Protein AF-A0A7G8E2G4-F1 (afdb_monomer_lite)

Secondary structure (DSSP, 8-state):
-------------------------EEEEEEETTEEEEEEE-HHHHHHHHHHHHHTTPEEE-

pLDDT: mean 77.29, std 20.96, range [43.28, 96.31]

Radius of gyration: 23.22 Å; chains: 1; bounding box: 69×20×41 Å

Sequence (62 aa):
MASDALKSHASFRQQRFGSTAHADLVAVQFWMNGCTQVAHISPAGLRRYRQELLATGAVLLT

Foldseek 3Di:
DDDPPD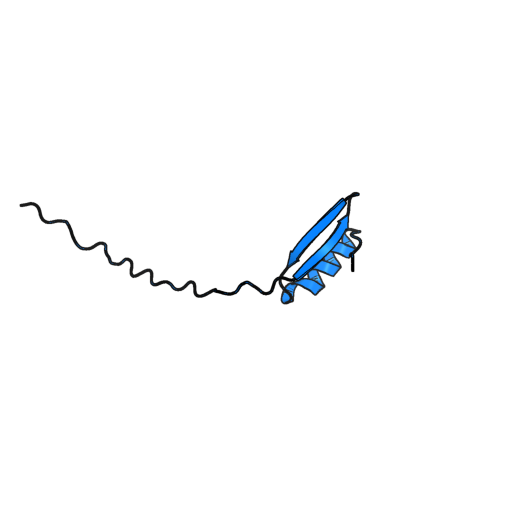DPPVPVVPDPPPDPPPQPWDWWWKDDPRDIDIDTHHPVCVVVVVVVCVVRVIGTDD

Structure (mmCIF, N/CA/C/O backbone):
data_AF-A0A7G8E2G4-F1
#
_entry.id   AF-A0A7G8E2G4-F1
#
loop_
_atom_site.group_PDB
_atom_site.id
_atom_site.type_symbol
_atom_site.label_atom_id
_atom_site.label_alt_id
_atom_site.label_comp_id
_atom_site.label_asym_id
_atom_site.label_entity_id
_atom_site.label_seq_id
_atom_site.pdbx_PDB_ins_code
_atom_site.Cartn_x
_atom_site.Cartn_y
_atom_site.Cartn_z
_atom_site.occupancy
_atom_site.B_iso_or_equiv
_atom_site.auth_seq_id
_atom_site.auth_comp_id
_atom_site.auth_asym_id
_atom_site.auth_atom_id
_atom_site.pdbx_PDB_model_num
ATOM 1 N N . MET A 1 1 ? 60.923 10.484 -31.614 1.00 43.28 1 MET A N 1
ATOM 2 C CA . MET A 1 1 ? 60.239 9.317 -31.017 1.00 43.28 1 MET A CA 1
ATOM 3 C C . MET A 1 1 ? 59.148 9.830 -30.091 1.00 43.28 1 MET A C 1
ATOM 5 O O . MET A 1 1 ? 59.454 10.220 -28.977 1.00 43.28 1 MET A O 1
ATOM 9 N N . ALA A 1 2 ? 57.915 9.934 -30.583 1.00 44.47 2 ALA A N 1
ATOM 10 C CA . ALA A 1 2 ? 56.733 10.252 -29.780 1.00 44.47 2 ALA A CA 1
ATOM 11 C C . ALA A 1 2 ? 55.503 9.830 -30.593 1.00 44.47 2 ALA A C 1
ATOM 13 O O . ALA A 1 2 ? 55.041 10.557 -31.469 1.00 44.47 2 ALA A O 1
ATOM 14 N N . SER A 1 3 ? 55.038 8.603 -30.397 1.00 47.16 3 SER A N 1
ATOM 15 C CA . SER A 1 3 ? 53.799 8.109 -31.002 1.00 47.16 3 SER A CA 1
ATOM 16 C C . SER A 1 3 ? 53.201 7.069 -30.072 1.00 47.16 3 SER A C 1
ATOM 18 O O . SER A 1 3 ? 53.310 5.877 -30.314 1.00 47.16 3 SER A O 1
ATOM 20 N N . ASP A 1 4 ? 52.595 7.551 -28.990 1.00 50.44 4 ASP A N 1
ATOM 21 C CA . ASP A 1 4 ? 51.737 6.748 -28.113 1.00 50.44 4 ASP A CA 1
ATOM 22 C C . ASP A 1 4 ? 50.373 7.433 -27.947 1.00 50.44 4 ASP A C 1
ATOM 24 O O . ASP A 1 4 ? 49.817 7.604 -26.867 1.00 50.44 4 ASP A O 1
ATOM 28 N N . ALA A 1 5 ? 49.833 7.884 -29.078 1.00 53.62 5 ALA A N 1
ATOM 29 C CA . ALA A 1 5 ? 48.443 8.271 -29.204 1.00 53.62 5 ALA A CA 1
ATOM 30 C C . ALA A 1 5 ? 47.822 7.347 -30.246 1.00 53.62 5 ALA A C 1
ATOM 32 O O . ALA A 1 5 ? 48.128 7.470 -31.425 1.00 53.62 5 ALA A O 1
ATOM 33 N N . LEU A 1 6 ? 47.000 6.415 -29.765 1.00 55.72 6 LEU A N 1
ATOM 34 C CA . LEU A 1 6 ? 45.977 5.608 -30.446 1.00 55.72 6 LEU A CA 1
ATOM 35 C C . LEU A 1 6 ? 46.112 4.138 -30.046 1.00 55.72 6 LEU A C 1
ATOM 37 O O . LEU A 1 6 ? 46.698 3.339 -30.768 1.00 55.72 6 LEU A O 1
ATOM 41 N N . LYS A 1 7 ? 45.483 3.774 -28.926 1.00 46.53 7 LYS A N 1
ATOM 42 C CA . LYS A 1 7 ? 44.690 2.535 -28.791 1.00 46.53 7 LYS A CA 1
ATOM 43 C C . LYS A 1 7 ? 44.042 2.464 -27.406 1.00 46.53 7 LYS A C 1
ATOM 45 O O . LYS A 1 7 ? 44.238 1.534 -26.643 1.00 46.53 7 LYS A O 1
ATOM 50 N N . SER A 1 8 ? 43.206 3.450 -27.095 1.00 43.31 8 SER A N 1
ATOM 51 C CA . SER A 1 8 ? 42.199 3.307 -26.034 1.00 43.31 8 SER A CA 1
ATOM 52 C C . SER A 1 8 ? 40.835 3.776 -26.537 1.00 43.31 8 SER A C 1
ATOM 54 O O . SER A 1 8 ? 40.117 4.536 -25.906 1.00 43.31 8 SER A O 1
ATOM 56 N N . HIS A 1 9 ? 40.498 3.350 -27.754 1.00 48.62 9 HIS A N 1
ATOM 57 C CA . HIS A 1 9 ? 39.139 3.432 -28.293 1.00 48.62 9 HIS A CA 1
ATOM 58 C C . HIS A 1 9 ? 38.497 2.045 -28.372 1.00 48.62 9 HIS A C 1
ATOM 60 O O . HIS A 1 9 ? 37.528 1.826 -29.089 1.00 48.62 9 HIS A O 1
ATOM 66 N N . ALA A 1 10 ? 38.975 1.118 -27.539 1.00 48.34 10 ALA A N 1
ATOM 67 C CA . ALA A 1 10 ? 38.184 -0.019 -27.098 1.00 48.34 10 ALA A CA 1
ATOM 68 C C . ALA A 1 10 ? 37.182 0.428 -26.017 1.00 48.34 10 ALA A C 1
ATOM 70 O O . ALA A 1 10 ? 36.979 -0.250 -25.014 1.00 48.34 10 ALA A O 1
ATOM 71 N N . SER A 1 11 ? 36.455 1.521 -26.270 1.00 46.53 11 SER A N 1
ATOM 72 C CA . SER A 1 11 ? 35.131 1.759 -25.684 1.00 46.53 11 SER A CA 1
ATOM 73 C C . SER A 1 11 ? 34.123 0.831 -26.368 1.00 46.53 11 SER A C 1
ATOM 75 O O . SER A 1 11 ? 33.033 1.214 -26.768 1.00 46.53 11 SER A O 1
ATOM 77 N N . PHE A 1 12 ? 34.507 -0.441 -26.475 1.00 47.34 12 PHE A N 1
ATOM 78 C CA . PHE A 1 12 ? 33.672 -1.588 -26.779 1.00 47.34 12 PHE A CA 1
ATOM 79 C C . PHE A 1 12 ? 32.919 -2.022 -25.509 1.00 47.34 12 PHE A C 1
ATOM 81 O O . PHE A 1 12 ? 32.456 -3.149 -25.390 1.00 47.34 12 PHE A O 1
ATOM 88 N N . ARG A 1 13 ? 32.711 -1.095 -24.561 1.00 47.38 13 ARG A N 1
ATOM 89 C CA . ARG A 1 13 ? 31.487 -1.066 -23.761 1.00 47.38 13 ARG A CA 1
ATOM 90 C C . ARG A 1 13 ? 30.359 -0.619 -24.688 1.00 47.38 13 ARG A C 1
ATOM 92 O O . ARG A 1 13 ? 29.786 0.458 -24.552 1.00 47.38 13 ARG A O 1
ATOM 99 N N . GLN A 1 14 ? 30.062 -1.484 -25.655 1.00 53.31 14 GLN A N 1
ATOM 100 C CA . GLN A 1 14 ? 28.756 -1.574 -26.273 1.00 53.31 14 GLN A CA 1
ATOM 101 C C . GLN A 1 14 ? 27.742 -1.548 -25.129 1.00 53.31 14 GLN A C 1
ATOM 103 O O . GLN A 1 14 ? 27.619 -2.513 -24.379 1.00 53.31 14 GLN A O 1
ATOM 108 N N . GLN A 1 15 ? 27.148 -0.379 -24.894 1.00 52.19 15 GLN A N 1
ATOM 109 C CA . GLN A 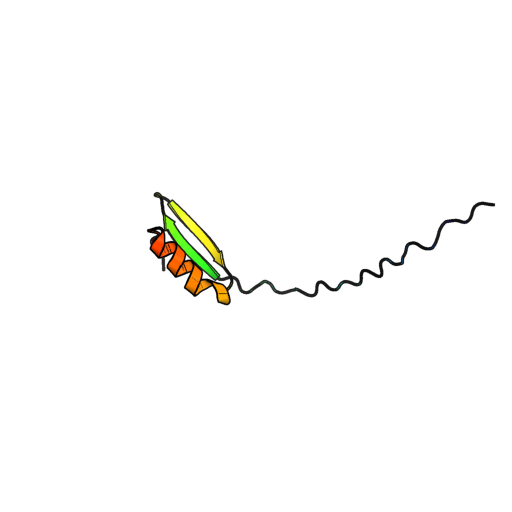1 15 ? 25.720 -0.134 -25.080 1.00 52.19 15 GLN A CA 1
ATOM 110 C C . GLN A 1 15 ? 24.841 -1.395 -24.985 1.00 52.19 15 GLN A C 1
ATOM 112 O O . GLN A 1 15 ? 24.036 -1.695 -25.858 1.00 52.19 15 GLN A O 1
ATOM 117 N N . ARG A 1 16 ? 24.996 -2.149 -23.897 1.00 55.84 16 ARG A N 1
ATOM 118 C CA . ARG A 1 16 ? 24.091 -3.206 -23.448 1.00 55.84 16 ARG A CA 1
ATOM 119 C C . ARG A 1 16 ? 23.559 -2.835 -22.073 1.00 55.84 16 ARG A C 1
ATOM 121 O O . ARG A 1 16 ? 23.662 -3.583 -21.116 1.00 55.84 16 ARG A O 1
ATOM 128 N N . PHE A 1 17 ? 22.965 -1.656 -22.003 1.00 52.25 17 PHE A N 1
ATOM 129 C CA . PHE A 1 17 ? 21.792 -1.473 -21.167 1.00 52.25 17 PHE A CA 1
ATOM 130 C C . PHE A 1 17 ? 20.671 -1.052 -22.101 1.00 52.25 17 PHE A C 1
ATOM 132 O O . PHE A 1 17 ? 20.225 0.089 -22.127 1.00 52.25 17 PHE A O 1
ATOM 139 N N . GLY A 1 18 ? 20.254 -2.015 -22.927 1.00 53.34 18 GLY A N 1
ATOM 140 C CA . GLY A 1 18 ? 18.882 -2.024 -23.389 1.00 53.34 18 GLY A CA 1
ATOM 141 C C . GLY A 1 18 ? 18.011 -2.115 -22.146 1.00 53.34 18 GLY A C 1
ATOM 142 O O . GLY A 1 18 ? 17.881 -3.178 -21.554 1.00 53.34 18 GLY A O 1
ATOM 143 N N . SER A 1 19 ? 17.499 -0.979 -21.705 1.00 52.22 19 SER A N 1
ATOM 144 C CA . SER A 1 19 ? 16.284 -0.927 -20.915 1.00 52.22 19 SER A CA 1
ATOM 145 C C . SER A 1 19 ? 15.687 0.459 -21.078 1.00 52.22 19 SER A C 1
ATOM 147 O O . SER A 1 19 ? 15.619 1.264 -20.159 1.00 52.22 19 SER A O 1
ATOM 149 N N . THR A 1 20 ? 15.182 0.714 -22.280 1.00 49.69 20 THR A N 1
ATOM 150 C CA . THR A 1 20 ? 13.996 1.551 -22.482 1.00 49.69 20 THR A CA 1
ATOM 151 C C . THR A 1 20 ? 12.750 0.878 -21.882 1.00 49.69 20 THR A C 1
ATOM 153 O O . THR A 1 20 ? 11.653 1.011 -22.411 1.00 49.69 20 THR A O 1
ATOM 156 N N . ALA A 1 21 ? 12.880 0.144 -20.773 1.00 53.09 21 ALA A N 1
ATOM 157 C CA . ALA A 1 21 ? 11.763 -0.050 -19.882 1.00 53.09 21 ALA A CA 1
ATOM 158 C C . ALA A 1 21 ? 11.682 1.244 -19.074 1.00 53.09 21 ALA A C 1
ATOM 160 O O . ALA A 1 21 ? 12.305 1.381 -18.022 1.00 53.09 21 ALA A O 1
ATOM 161 N N . HIS A 1 22 ? 10.873 2.194 -19.543 1.00 53.47 22 HIS A N 1
ATOM 162 C CA . HIS A 1 22 ? 9.981 2.831 -18.584 1.00 53.47 22 HIS A CA 1
ATOM 163 C C . HIS A 1 22 ? 9.295 1.664 -17.881 1.00 53.47 22 HIS A C 1
ATOM 165 O O . HIS A 1 22 ? 8.395 1.048 -18.445 1.00 53.47 22 HIS A O 1
ATOM 171 N N . ALA A 1 23 ? 9.877 1.227 -16.761 1.00 63.62 23 ALA A N 1
ATOM 172 C CA . ALA A 1 23 ? 9.340 0.137 -15.985 1.00 63.62 23 ALA A CA 1
ATOM 173 C C . ALA A 1 23 ? 7.893 0.536 -15.737 1.00 63.62 23 ALA A C 1
ATOM 175 O O . ALA A 1 23 ? 7.646 1.655 -15.290 1.00 63.62 23 ALA A O 1
ATOM 176 N N . ASP A 1 24 ? 6.959 -0.313 -16.151 1.00 83.81 24 ASP A N 1
ATOM 177 C CA . ASP A 1 24 ? 5.552 -0.126 -15.843 1.00 83.81 24 ASP A CA 1
ATOM 178 C C . ASP A 1 24 ? 5.496 0.042 -14.321 1.00 83.81 24 ASP A C 1
ATOM 180 O O . ASP A 1 24 ? 5.865 -0.868 -13.581 1.00 83.81 24 ASP A O 1
ATOM 184 N N . LEU A 1 25 ? 5.258 1.264 -13.855 1.00 88.12 25 LEU A N 1
ATOM 185 C CA . LEU A 1 25 ? 5.262 1.627 -12.448 1.00 88.12 25 LEU A CA 1
ATOM 186 C C . LEU A 1 25 ? 3.875 2.166 -12.157 1.00 88.12 25 LEU A C 1
ATOM 188 O O . LEU A 1 25 ? 3.386 3.078 -12.820 1.00 88.12 25 LEU A O 1
ATOM 192 N N . VAL A 1 26 ? 3.252 1.599 -11.137 1.00 90.94 26 VAL A N 1
ATOM 193 C CA . VAL A 1 26 ? 1.928 1.982 -10.674 1.00 90.94 26 VAL A CA 1
ATOM 194 C C . VAL A 1 26 ? 2.094 2.936 -9.503 1.00 90.94 26 VAL A C 1
ATOM 196 O O . VAL A 1 26 ? 2.831 2.647 -8.557 1.00 90.94 26 VAL A O 1
ATOM 199 N N . ALA A 1 27 ? 1.391 4.064 -9.559 1.00 93.06 27 ALA A 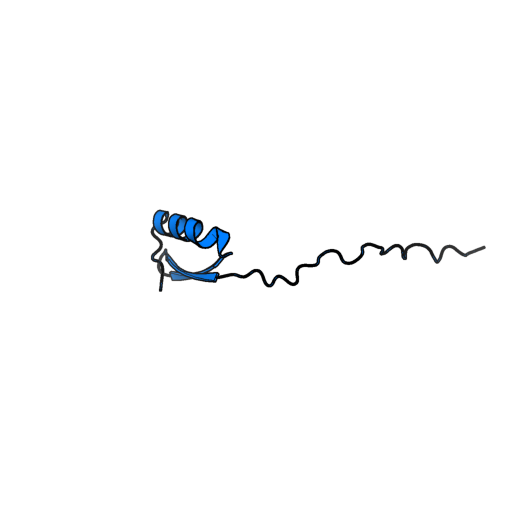N 1
ATOM 200 C CA . ALA A 1 27 ? 1.272 4.971 -8.431 1.00 93.06 27 ALA A CA 1
ATOM 201 C C . ALA A 1 27 ? 0.298 4.396 -7.394 1.00 93.06 27 ALA A C 1
ATOM 203 O O . ALA A 1 27 ? -0.848 4.071 -7.704 1.00 93.06 27 ALA A O 1
ATO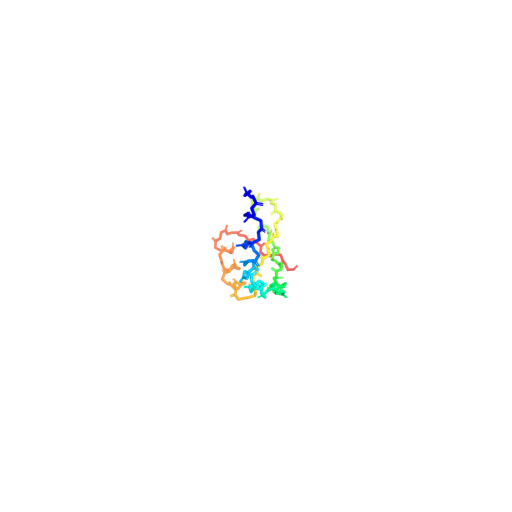M 204 N N . VAL A 1 28 ? 0.756 4.284 -6.152 1.00 93.19 28 VAL A N 1
ATOM 205 C CA . VAL A 1 28 ? -0.059 3.935 -4.989 1.00 93.19 28 VAL A CA 1
ATOM 206 C C . VAL A 1 28 ? -0.097 5.144 -4.079 1.00 93.19 28 VAL A C 1
ATOM 208 O O . VAL A 1 28 ? 0.929 5.540 -3.528 1.00 93.19 28 VAL A O 1
ATOM 211 N N . GLN A 1 29 ? -1.284 5.722 -3.930 1.00 96.06 29 GLN A N 1
ATOM 212 C CA . GLN A 1 29 ? -1.531 6.800 -2.986 1.00 96.06 29 GLN A CA 1
ATOM 213 C C . GLN A 1 29 ? -2.020 6.211 -1.665 1.00 96.06 29 GLN A C 1
ATOM 215 O O . GLN A 1 29 ? -2.846 5.294 -1.646 1.00 96.06 29 GLN A O 1
ATOM 220 N N . PHE A 1 30 ? -1.502 6.716 -0.553 1.00 96.12 30 PHE A N 1
ATOM 221 C CA . PHE A 1 30 ? -1.909 6.277 0.775 1.00 96.12 30 PHE A CA 1
ATOM 222 C C . PHE A 1 30 ? -1.777 7.406 1.793 1.00 96.12 30 PHE A C 1
ATOM 224 O O . PHE A 1 30 ? -0.984 8.329 1.622 1.00 96.12 30 PHE A O 1
ATOM 231 N N . TRP A 1 31 ? -2.555 7.324 2.866 1.00 96.25 31 TRP A N 1
ATOM 232 C CA . TRP A 1 31 ? -2.443 8.206 4.018 1.00 96.25 31 TRP A CA 1
ATOM 233 C C . TRP A 1 31 ? -1.800 7.459 5.182 1.00 96.25 31 TRP A C 1
ATOM 235 O O . TRP A 1 31 ? -2.199 6.341 5.515 1.00 96.25 31 TRP A O 1
ATOM 245 N N . MET A 1 32 ? -0.788 8.068 5.790 1.00 95.50 32 MET A N 1
ATOM 246 C CA . MET A 1 32 ? -0.093 7.534 6.960 1.00 95.50 32 MET A CA 1
ATOM 247 C C . MET A 1 32 ? 0.507 8.700 7.746 1.00 95.50 32 MET A C 1
ATOM 249 O O . MET A 1 32 ? 0.974 9.66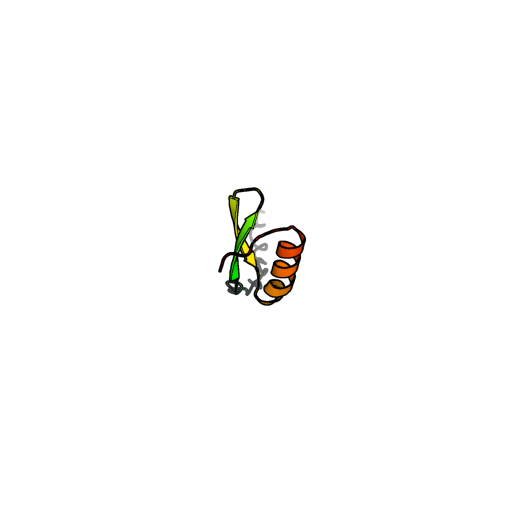7 7.150 1.00 95.50 32 MET A O 1
ATOM 253 N N . ASN A 1 33 ? 0.518 8.616 9.079 1.00 93.06 33 ASN A N 1
ATOM 254 C CA . ASN A 1 33 ? 1.132 9.623 9.958 1.00 93.06 33 ASN A CA 1
ATOM 255 C C . ASN A 1 33 ? 0.615 11.060 9.744 1.00 93.06 33 ASN A C 1
ATOM 257 O O . ASN A 1 33 ? 1.363 12.022 9.902 1.00 93.06 33 ASN A O 1
ATOM 261 N N . GLY A 1 34 ? -0.657 11.226 9.373 1.00 94.62 34 GLY A N 1
ATOM 262 C CA . GLY A 1 34 ? -1.244 12.553 9.171 1.00 94.62 34 GLY A CA 1
ATOM 263 C C . GLY A 1 34 ? -1.043 13.151 7.776 1.00 94.62 34 GLY A C 1
ATOM 264 O O . GLY A 1 34 ? -1.595 14.216 7.510 1.00 94.62 34 GLY A O 1
ATOM 265 N N . CYS A 1 35 ? -0.319 12.489 6.868 1.00 94.44 35 CYS A N 1
ATOM 266 C CA . CYS A 1 35 ? -0.032 13.012 5.532 1.00 94.44 35 CYS A CA 1
ATOM 267 C C . CYS A 1 35 ? -0.349 12.022 4.403 1.00 94.44 35 CYS A C 1
ATOM 269 O O . CYS A 1 35 ? -0.330 10.802 4.575 1.00 94.44 35 CYS A O 1
ATOM 271 N N . THR A 1 36 ? -0.639 12.578 3.225 1.00 96.25 36 THR A N 1
ATOM 272 C CA . THR A 1 36 ? -0.798 11.820 1.980 1.00 96.25 36 THR A CA 1
ATOM 273 C C . THR A 1 36 ? 0.564 11.596 1.338 1.00 96.25 36 THR A C 1
ATOM 275 O O . THR A 1 36 ? 1.353 12.530 1.196 1.00 96.25 36 THR A O 1
ATOM 278 N N . GLN A 1 37 ? 0.828 10.360 0.933 1.00 95.25 37 GLN A N 1
ATOM 279 C CA . GLN A 1 37 ? 2.064 9.926 0.298 1.00 95.25 37 GLN A CA 1
ATOM 280 C C . GLN A 1 37 ? 1.754 9.172 -0.993 1.00 95.25 37 GLN A C 1
ATOM 282 O O . GLN A 1 37 ? 0.684 8.580 -1.150 1.00 95.25 37 GLN A O 1
ATOM 287 N N . VAL A 1 38 ? 2.710 9.195 -1.921 1.00 94.56 38 VAL A N 1
ATOM 288 C CA . VAL A 1 38 ? 2.624 8.492 -3.202 1.00 94.56 38 VAL A CA 1
ATOM 289 C C . VAL A 1 38 ? 3.891 7.681 -3.393 1.00 94.56 38 VAL A C 1
ATOM 291 O O . VAL A 1 38 ? 4.996 8.209 -3.274 1.00 94.56 38 VAL A O 1
ATOM 294 N N . ALA A 1 39 ? 3.731 6.402 -3.708 1.00 92.44 39 ALA A N 1
ATOM 295 C CA . ALA A 1 39 ? 4.834 5.518 -4.042 1.00 92.44 39 ALA A CA 1
ATOM 296 C C . ALA A 1 39 ? 4.640 4.935 -5.444 1.00 92.44 39 ALA A C 1
ATOM 298 O O . ALA A 1 39 ? 3.520 4.640 -5.854 1.00 92.44 39 ALA A O 1
ATOM 299 N N . HIS A 1 40 ? 5.740 4.768 -6.177 1.00 93.25 40 HIS A N 1
ATOM 300 C CA . HIS A 1 40 ? 5.753 4.157 -7.504 1.00 93.25 40 HIS A CA 1
ATOM 301 C C . HIS A 1 40 ? 6.357 2.760 -7.405 1.00 93.25 40 HIS A C 1
ATOM 303 O O . HIS A 1 40 ? 7.514 2.609 -7.013 1.00 93.25 40 HIS A O 1
ATOM 309 N N . ILE A 1 41 ? 5.571 1.737 -7.732 1.00 92.38 41 ILE A N 1
ATOM 310 C CA . ILE A 1 41 ? 5.943 0.333 -7.533 1.00 92.38 41 ILE A CA 1
ATOM 311 C C . ILE A 1 41 ? 5.666 -0.438 -8.811 1.00 92.38 41 ILE A C 1
ATOM 313 O O . ILE A 1 41 ? 4.695 -0.165 -9.513 1.00 92.38 41 ILE A O 1
ATOM 317 N N . SER A 1 42 ? 6.494 -1.433 -9.109 1.00 91.81 42 SER A N 1
ATOM 318 C CA . SER A 1 42 ? 6.214 -2.334 -10.221 1.00 91.81 42 SER A CA 1
ATOM 319 C C . SER A 1 42 ? 4.899 -3.106 -9.994 1.00 91.81 42 SER A C 1
ATOM 321 O O . SER A 1 42 ? 4.601 -3.504 -8.861 1.00 91.81 42 SER A O 1
ATOM 323 N N . PRO A 1 43 ? 4.123 -3.403 -11.052 1.00 90.19 43 PRO A N 1
ATOM 324 C CA . PRO A 1 43 ? 2.907 -4.204 -10.970 1.00 90.19 43 PRO A CA 1
ATOM 325 C C . PRO A 1 43 ? 3.131 -5.547 -10.270 1.00 90.19 43 PRO A C 1
ATOM 327 O O . PRO A 1 43 ? 2.295 -5.986 -9.482 1.00 90.19 43 PRO A O 1
ATOM 330 N N . ALA A 1 44 ? 4.296 -6.166 -10.493 1.00 92.69 44 ALA A N 1
ATOM 331 C CA . ALA A 1 44 ? 4.677 -7.428 -9.864 1.00 92.69 44 ALA A CA 1
ATOM 332 C C . ALA A 1 44 ? 4.763 -7.334 -8.326 1.00 92.69 44 ALA A C 1
ATOM 334 O O . ALA A 1 44 ? 4.452 -8.301 -7.633 1.00 92.69 44 ALA A O 1
ATOM 335 N N . GLY A 1 45 ? 5.159 -6.175 -7.785 1.00 91.81 45 GLY A N 1
ATOM 336 C CA . GLY A 1 45 ? 5.278 -5.926 -6.344 1.00 91.81 45 GLY A CA 1
ATOM 337 C C . GLY A 1 45 ? 4.034 -5.313 -5.695 1.00 91.81 45 GLY A C 1
ATOM 338 O O . GLY A 1 45 ? 3.940 -5.289 -4.468 1.00 91.81 45 GLY A O 1
ATOM 339 N N . LEU A 1 46 ? 3.060 -4.850 -6.486 1.00 92.38 46 LEU A N 1
ATOM 340 C CA . LEU A 1 46 ? 1.932 -4.041 -6.012 1.00 92.38 46 LEU A CA 1
ATOM 341 C C . LEU A 1 46 ? 1.112 -4.726 -4.912 1.00 92.38 46 LEU A C 1
ATOM 343 O O . LEU A 1 46 ? 0.774 -4.107 -3.904 1.00 92.38 46 LEU A O 1
ATOM 347 N N . ARG A 1 47 ? 0.793 -6.014 -5.088 1.00 94.19 47 ARG A N 1
ATOM 348 C CA . ARG A 1 47 ? -0.029 -6.759 -4.121 1.00 94.19 47 ARG A CA 1
ATOM 349 C C . ARG A 1 47 ? 0.660 -6.861 -2.762 1.00 94.19 47 ARG A C 1
ATOM 351 O O . ARG A 1 47 ? 0.022 -6.614 -1.743 1.00 94.19 47 ARG A O 1
ATOM 358 N N . ARG A 1 48 ? 1.950 -7.204 -2.762 1.00 95.69 48 ARG A N 1
ATOM 359 C CA . ARG A 1 48 ? 2.756 -7.314 -1.544 1.00 95.69 48 ARG A CA 1
ATOM 360 C C . ARG A 1 48 ? 2.895 -5.952 -0.867 1.00 95.69 48 ARG A C 1
ATOM 362 O O . ARG A 1 48 ? 2.638 -5.840 0.324 1.00 95.69 48 ARG A O 1
ATOM 369 N N . TYR A 1 49 ? 3.202 -4.916 -1.642 1.00 95.19 49 TYR A N 1
ATOM 370 C CA . TYR A 1 49 ? 3.355 -3.560 -1.126 1.00 95.19 49 TYR A CA 1
ATOM 371 C C . TYR A 1 49 ? 2.073 -3.031 -0.463 1.00 95.19 49 TYR A C 1
ATOM 373 O O . TYR A 1 49 ? 2.119 -2.466 0.626 1.00 95.19 49 TYR A O 1
ATOM 381 N N . ARG A 1 50 ? 0.899 -3.289 -1.059 1.00 94.06 50 ARG A N 1
ATOM 382 C CA . ARG A 1 50 ? -0.398 -2.951 -0.444 1.00 94.06 50 ARG A CA 1
ATOM 383 C C . ARG A 1 50 ? -0.615 -3.657 0.894 1.00 94.06 50 ARG A C 1
ATOM 385 O O . ARG A 1 50 ? -1.142 -3.046 1.815 1.00 94.06 50 ARG A O 1
ATOM 392 N N . GLN A 1 51 ? -0.224 -4.924 1.009 1.00 96.31 51 GLN A N 1
ATOM 393 C CA . GLN A 1 51 ? -0.340 -5.667 2.267 1.00 96.31 51 GLN A CA 1
ATOM 394 C C . GLN A 1 51 ? 0.593 -5.107 3.344 1.00 96.31 51 GLN A C 1
ATOM 396 O O . GLN A 1 51 ? 0.168 -4.946 4.483 1.00 96.31 51 GLN A O 1
ATOM 401 N N . GLU A 1 52 ? 1.831 -4.767 2.981 1.00 96.19 52 GLU A N 1
ATOM 402 C CA . GLU A 1 52 ? 2.803 -4.144 3.890 1.00 96.19 52 GLU A CA 1
ATOM 403 C C . GLU A 1 52 ? 2.317 -2.768 4.380 1.00 96.19 52 GLU A C 1
ATOM 405 O O . GLU A 1 52 ? 2.402 -2.472 5.574 1.00 96.19 52 GLU A O 1
ATOM 410 N N . LEU A 1 53 ? 1.722 -1.964 3.491 1.00 94.50 53 LEU A N 1
ATOM 411 C CA . LEU A 1 53 ? 1.083 -0.692 3.842 1.00 94.50 53 LEU A CA 1
ATOM 412 C C . LEU A 1 53 ? -0.080 -0.879 4.828 1.00 94.50 53 LEU A C 1
ATOM 414 O O . LEU A 1 53 ? -0.148 -0.196 5.847 1.00 94.50 53 LEU A O 1
ATOM 418 N N . LEU A 1 54 ? -0.976 -1.835 4.578 1.00 93.50 54 LEU A N 1
ATOM 419 C CA . LEU A 1 54 ? -2.084 -2.114 5.498 1.00 93.50 54 LEU A CA 1
ATOM 420 C C . LEU A 1 54 ? -1.584 -2.626 6.859 1.00 93.50 54 LEU A C 1
ATOM 422 O O . LEU A 1 54 ? -2.115 -2.230 7.894 1.00 93.50 54 LEU A O 1
ATOM 426 N N . ALA A 1 55 ? -0.532 -3.450 6.878 1.00 95.69 55 ALA A N 1
ATOM 427 C CA . ALA A 1 55 ? 0.086 -3.937 8.112 1.00 95.69 55 ALA A CA 1
ATOM 428 C C . ALA A 1 55 ? 0.742 -2.819 8.945 1.00 95.69 55 ALA A C 1
ATOM 430 O O . ALA A 1 55 ? 0.849 -2.945 10.162 1.00 95.69 55 ALA A O 1
ATOM 431 N N . THR A 1 56 ? 1.150 -1.719 8.305 1.00 93.25 56 THR A N 1
ATOM 432 C CA . THR A 1 56 ? 1.688 -0.517 8.968 1.00 93.25 56 THR A CA 1
ATOM 433 C C . THR A 1 56 ? 0.607 0.499 9.356 1.00 93.25 56 THR A C 1
ATOM 435 O O . THR A 1 56 ? 0.929 1.556 9.894 1.00 93.25 56 THR A O 1
ATOM 438 N N . GLY A 1 57 ? -0.675 0.193 9.122 1.00 93.06 57 GLY A N 1
ATOM 439 C CA . GLY A 1 57 ? -1.791 1.094 9.421 1.00 93.06 57 GLY A CA 1
ATOM 440 C C . GLY A 1 57 ? -2.001 2.192 8.376 1.00 93.06 57 GLY A C 1
ATOM 441 O O . GLY A 1 57 ? -2.708 3.162 8.647 1.00 93.06 57 GLY A O 1
ATOM 442 N N . ALA A 1 58 ? -1.405 2.061 7.186 1.00 95.56 58 ALA A N 1
ATOM 443 C CA . ALA A 1 58 ? -1.690 2.963 6.079 1.00 95.56 58 ALA A CA 1
ATOM 444 C C . ALA A 1 58 ? -3.131 2.787 5.590 1.00 95.56 58 ALA A C 1
ATOM 446 O O . ALA A 1 58 ? -3.641 1.669 5.491 1.00 95.56 58 ALA A O 1
ATOM 447 N N . VAL A 1 59 ? -3.746 3.887 5.168 1.00 95.19 59 VAL A N 1
ATOM 448 C CA . VAL A 1 59 ? -5.027 3.871 4.457 1.00 95.19 59 VAL A CA 1
ATOM 449 C C . VAL A 1 59 ? -4.747 4.038 2.970 1.00 95.19 59 VAL A C 1
ATOM 451 O O . VAL A 1 59 ? -4.221 5.068 2.557 1.00 95.19 59 VAL A O 1
ATOM 454 N N . LEU A 1 60 ? -5.078 3.032 2.157 1.00 93.50 60 LEU A N 1
ATOM 455 C CA . LEU A 1 60 ? -4.945 3.131 0.701 1.00 93.50 60 LEU A CA 1
ATOM 456 C C . LEU A 1 60 ? -6.003 4.093 0.151 1.00 93.50 60 LEU A C 1
ATOM 458 O O . LEU A 1 60 ? -7.187 3.949 0.453 1.00 93.50 60 LEU A O 1
ATOM 462 N N . LEU A 1 61 ? -5.570 5.052 -0.664 1.00 89.81 61 LEU A N 1
ATOM 463 C CA . LEU A 1 61 ? -6.445 6.002 -1.341 1.00 89.81 61 LEU A CA 1
ATOM 464 C C . LEU A 1 61 ? -6.726 5.468 -2.750 1.00 89.81 61 LEU A C 1
ATOM 466 O O . LEU A 1 61 ? -5.796 5.081 -3.463 1.00 89.81 61 LEU A O 1
ATOM 470 N N . THR A 1 62 ? -8.008 5.371 -3.099 1.00 76.06 62 THR A N 1
ATOM 471 C CA . THR A 1 62 ? -8.491 4.878 -4.399 1.00 76.06 62 THR A CA 1
ATOM 472 C C . THR A 1 62 ? -8.334 5.913 -5.493 1.00 76.06 62 THR A C 1
ATOM 474 O O . THR A 1 62 ? -8.700 7.078 -5.219 1.00 76.06 62 THR A O 1
#

=== Feature glossary ===
Key to the feature types in this record:

pLDDT. pLDDT is the predicted lDDT-Cα score: AlphaFold's confidence that the local environment of each residue (all inter-atomic distances within 15 Å) is correctly placed. It is a per-residue number between 0 and 100, with higher meaning more reliable.

Radius of gyration, Cα contacts, bounding box. The geometric summary reports three shape descriptors. Rg (radius of gyration) measures how spread out the Cα atoms are about their centre of mass; compact globular proteins have small Rg, elongated or unfolded ones large. Cα contacts (<8 Å, |i−j|>4) count long-range residue pairs in spatial proximity — high for tightly packed folds, near zero for rods or random coil. The bounding-box extents give the protein's footprint along x, y, z in Å.

Backbone torsions (φ/ψ). Backbone dihedral angles. Every residue except chain termini has a φ (preceding-C → N → Cα → C) and a ψ (N → Cα → C → next-N). They are reported in degrees following the IUPAC sign convention. Secondary structure is essentially a statement about which (φ, ψ) basin each residue occupies.

Contact-map, Ramachandran, and PAE plots. Plot images: a contact map (which residues are close in 3D, as an N×N binary image), a Ramachandran scatter (backbone torsion angles, revealing secondary-structure composition at a glance), and — for AlphaFold structures — a PAE heatmap (pairwise prediction confidence).

Predicted aligned error. Predicted Aligned Error (PAE) is an AlphaFold confidence matrix: entry (i, j) is the expected error in the position of residue j, in ångströms, when the prediction is superimposed on the true structure at residue i. Low PAE within a block of residues means that block is internally rigid and well-predicted; high PAE between two blocks means their relative placement is uncertain even if each block individually is confident.

Secondary structure (3-state, P-SEA). Three-state secondary structure (P-SEA) collapses the eight DSSP classes into helix (a), strand (b), and coil (c). P-SEA assigns these from Cα geometry alone — distances and angles — without requiring backbone oxygens, so it works on any Cα trace.

Solvent-accessible surface area. Solvent-accessible surface area (SASA) is the area in Å² traced out by the centre of a 1.4 Å probe sphere (a water molecule) rolled over the protein's van der Waals surface (Shrake–Rupley / Lee–Richards construction). Buried residues have near-zero SASA; fully exposed residues can exceed 200 Å². The total SASA scales roughly with the number of surface residues.

Foldseek 3Di. The Foldseek 3Di string encodes local tertiary geometry as a 20-letter alphabet — one character pe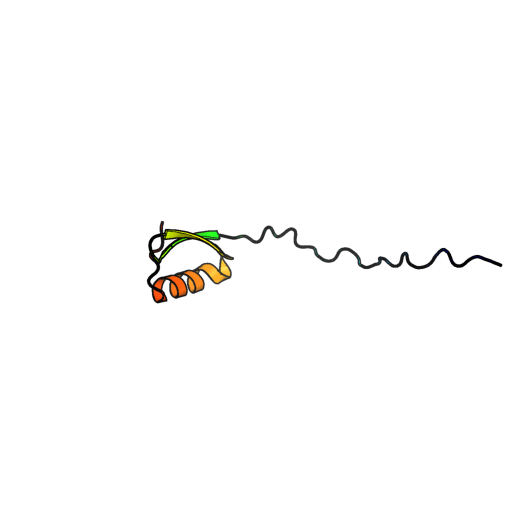r residue — derived from the relative positions of nearby Cα atoms. Unlike the amino-acid sequence, 3Di is a direct function of the 3D structure, so two proteins with the same fold have similar 3Di strings even at low sequence identity.

B-factor. For experimental (PDB) structures, the B-factor (temperature factor) quantifies the positional spread of each atom in the crystal — a combination of thermal vibration and static disorder — in units of Å². High B-factors mark flexible loops or poorly resolved regions; low B-factors mark the rigid, well-ordered core.

mmCIF coordinates. The mmCIF block holds the 3D Cartesian coordinates of each backbone atom (N, Cα, C, O) in ångströms. mmCIF is the PDB's canonical archive format — a tagged-loop text representation of the atomic model.

InterPro / GO / CATH / organism. Functional annotations link the protein to curated databases. InterPro entries identify conserved domains and families by matching the sequence against member-database signatures (Pfam, PROSITE, CDD, …). Gene Ontology (GO) terms describe molecular function, biological process, and cellular component in a controlled vocabulary. CATH places the structure in a hierarchical fold classification (Class/Architecture/Topology/Homologous-superfamily). The organism is the source species.

Rendered structure images. Structure images are PyMOL renders from six orthogonal camera directions. Cartoon representation draws helices as coils and strands as arrows; sticks shows the backbone as bonds; surface shows the solvent-excluded envelope. Rainbow coloring maps sequence position to hue (blue→red, N→C); chain coloring assigns a distinct color per polypeptide.

Sequence. This is the polypeptide sequence — one letter per residue, N-terminus first. Length ranges from a few dozen residues for small domains to over a thousand for large multi-domain proteins.

Secondary structure (8-state, DSSP). The SS8 string is DSSP's per-residue secondary-structure call. α-helix (H) means an i→i+4 H-bond ladder; β-strand (E) means the residue participates in a β-sheet; 3₁₀ (G) and π (I) are tighter and wider helices; T/S are turns/bends; '-' is loop.

Nearest PDB structures. Structural nearest neighbors (via Foldseek easy-search vs the PDB). Reported per hit: target PDB id, E-value, and alignment TM-score. A TM-score above ~0.5 is the conventional threshold for 'same fold'.